Protein AF-A0A7W0TTK1-F1 (afdb_monomer_lite)

Structure (mmCIF, N/CA/C/O backbone):
data_AF-A0A7W0TTK1-F1
#
_entry.id   AF-A0A7W0TTK1-F1
#
loop_
_atom_site.group_PDB
_atom_site.id
_atom_site.type_symbol
_atom_site.label_atom_id
_atom_site.label_alt_id
_atom_site.label_comp_id
_atom_site.label_asym_id
_atom_site.label_entity_id
_atom_site.label_seq_id
_atom_site.pdbx_PDB_ins_code
_atom_site.Cartn_x
_atom_site.Cartn_y
_atom_site.Cartn_z
_atom_site.occupancy
_atom_site.B_iso_or_equiv
_atom_site.auth_seq_id
_atom_site.auth_comp_id
_atom_site.auth_asym_id
_atom_site.auth_atom_id
_atom_site.pdbx_PDB_model_num
ATOM 1 N N . MET A 1 1 ? -38.723 -26.812 4.089 1.00 43.78 1 MET A N 1
ATOM 2 C CA . MET A 1 1 ? -37.463 -27.451 4.521 1.00 43.78 1 MET A CA 1
ATOM 3 C C . MET A 1 1 ? -36.853 -28.079 3.288 1.00 43.78 1 MET A C 1
ATOM 5 O O . MET A 1 1 ? -37.561 -28.824 2.624 1.00 43.78 1 MET A O 1
ATOM 9 N N . SER A 1 2 ? -35.632 -27.698 2.923 1.00 63.53 2 SER A N 1
ATOM 10 C CA . SER A 1 2 ? -34.881 -28.348 1.845 1.00 63.53 2 SER A CA 1
ATOM 11 C C . SER A 1 2 ? -34.544 -29.788 2.241 1.00 63.53 2 SER A C 1
ATOM 13 O O . SER A 1 2 ? -34.369 -30.075 3.427 1.00 63.53 2 SER A O 1
ATOM 15 N N . GLU A 1 3 ? -34.500 -30.693 1.264 1.00 73.88 3 GLU A N 1
ATOM 16 C CA . GLU A 1 3 ? -34.042 -32.062 1.503 1.00 73.88 3 GLU A CA 1
ATOM 17 C C . GLU A 1 3 ? -32.558 -32.087 1.907 1.00 73.88 3 GLU A C 1
ATOM 19 O O . GLU A 1 3 ? -31.791 -31.220 1.472 1.00 73.88 3 GLU A O 1
ATOM 24 N N . PRO A 1 4 ? -32.137 -33.052 2.745 1.00 76.00 4 PRO A N 1
ATOM 25 C CA . PRO A 1 4 ? -30.734 -33.224 3.096 1.00 76.00 4 PRO A CA 1
ATOM 26 C C . PRO A 1 4 ? -29.895 -33.530 1.847 1.00 76.00 4 PRO A C 1
ATOM 28 O O . PRO A 1 4 ? -30.225 -34.410 1.055 1.00 76.00 4 PRO A O 1
ATOM 31 N N . VAL A 1 5 ? -28.803 -32.784 1.679 1.00 79.38 5 VAL A N 1
ATOM 32 C CA . VAL A 1 5 ? -27.881 -32.920 0.545 1.00 79.38 5 VAL A CA 1
ATOM 33 C C . VAL A 1 5 ? -27.019 -34.169 0.730 1.00 79.38 5 VAL A C 1
ATOM 35 O O . VAL A 1 5 ? -26.364 -34.323 1.761 1.00 79.38 5 VAL A O 1
ATOM 38 N N . ASP A 1 6 ? -26.988 -35.036 -0.281 1.00 89.25 6 ASP A N 1
ATOM 39 C CA . ASP A 1 6 ? -26.019 -36.130 -0.376 1.00 89.25 6 ASP A CA 1
ATOM 40 C C . ASP A 1 6 ? -24.629 -35.557 -0.695 1.00 89.25 6 ASP A C 1
ATOM 42 O O . ASP A 1 6 ? -24.346 -35.151 -1.826 1.00 89.25 6 ASP A O 1
ATOM 46 N N . LEU A 1 7 ? -23.772 -35.486 0.325 1.00 84.69 7 LEU A N 1
ATOM 47 C CA . LEU A 1 7 ? -22.436 -34.900 0.214 1.00 84.69 7 LEU A CA 1
ATOM 48 C C . LEU A 1 7 ? -21.527 -35.682 -0.745 1.00 84.69 7 LEU A C 1
ATOM 50 O O . LEU A 1 7 ? -20.680 -35.063 -1.386 1.00 84.69 7 LEU A O 1
ATOM 54 N N . ASP A 1 8 ? -21.739 -36.992 -0.916 1.00 90.50 8 ASP A N 1
ATOM 55 C CA . ASP A 1 8 ? -20.937 -37.833 -1.819 1.00 90.50 8 ASP A CA 1
ATOM 56 C C . ASP A 1 8 ? -21.230 -37.538 -3.303 1.00 90.50 8 ASP A C 1
ATOM 58 O O . ASP A 1 8 ? -20.504 -37.978 -4.200 1.00 90.50 8 ASP A O 1
ATOM 62 N N . ARG A 1 9 ? -22.296 -36.777 -3.580 1.00 92.25 9 ARG A N 1
ATOM 63 C CA . ARG A 1 9 ? -22.737 -36.385 -4.926 1.00 92.25 9 ARG A CA 1
ATOM 64 C C . ARG A 1 9 ? -22.816 -34.873 -5.140 1.00 92.25 9 ARG A C 1
ATOM 66 O O . ARG A 1 9 ? -23.208 -34.442 -6.227 1.00 92.25 9 ARG A O 1
ATOM 73 N N . LEU A 1 10 ? -22.438 -34.067 -4.146 1.00 90.12 10 LEU A N 1
ATOM 74 C CA . LEU A 1 10 ? -22.443 -32.611 -4.257 1.00 90.12 10 LEU A CA 1
ATOM 75 C C . LEU A 1 10 ? -21.345 -32.147 -5.223 1.00 90.12 10 LEU A C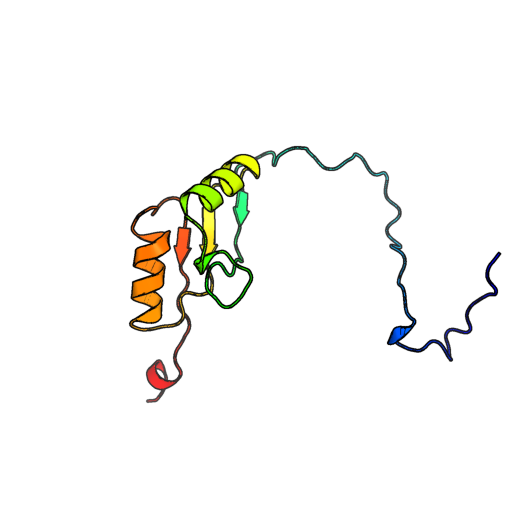 1
ATOM 77 O O . LEU A 1 10 ? -20.154 -32.357 -4.993 1.00 90.12 10 LEU A O 1
ATOM 81 N N . LEU A 1 11 ? -21.736 -31.496 -6.318 1.00 92.38 11 LEU A N 1
ATOM 82 C CA . LEU A 1 11 ? -20.777 -30.922 -7.258 1.00 92.38 11 LEU A CA 1
ATOM 83 C C . LEU A 1 11 ? -20.128 -29.675 -6.650 1.00 92.38 11 LEU A C 1
ATOM 85 O O . LEU A 1 11 ? -20.797 -28.874 -6.004 1.00 92.38 11 LE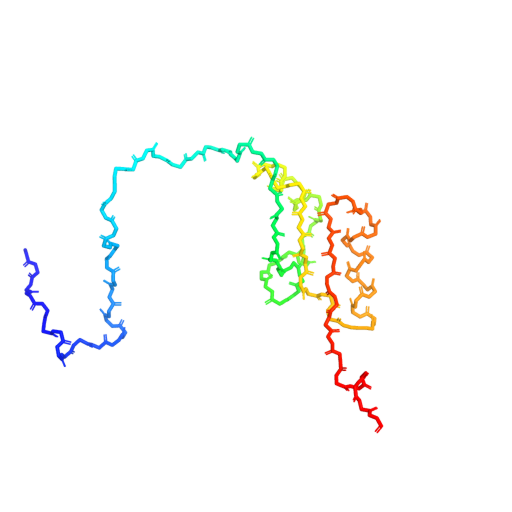U A O 1
ATOM 89 N N . LEU A 1 12 ? -18.846 -29.443 -6.947 1.00 90.31 12 LEU A N 1
ATOM 90 C CA . LEU A 1 12 ? -18.119 -28.270 -6.442 1.00 90.31 12 LEU A CA 1
ATOM 91 C C . LEU A 1 12 ? -18.796 -26.939 -6.814 1.00 90.31 12 LEU A C 1
ATOM 93 O O . LEU A 1 12 ? -18.803 -26.012 -6.016 1.00 90.31 12 LEU A O 1
ATOM 97 N N . ARG A 1 13 ? -19.398 -26.849 -8.006 1.00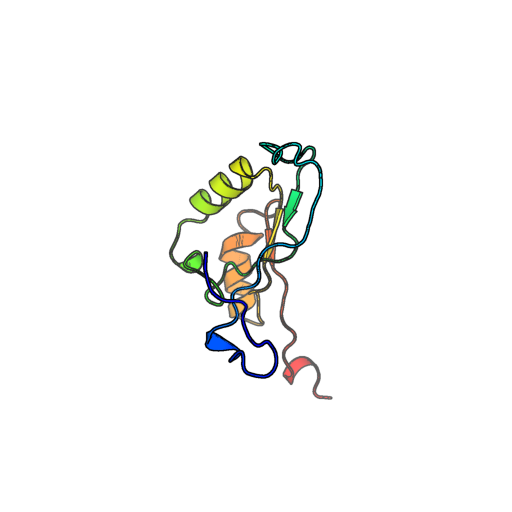 93.25 13 ARG A N 1
ATOM 98 C CA . ARG A 1 13 ? -20.133 -25.650 -8.457 1.00 93.25 13 ARG A CA 1
ATOM 99 C C . ARG A 1 13 ? -21.424 -25.381 -7.675 1.00 93.25 13 ARG A C 1
ATOM 101 O O . ARG A 1 13 ? -21.908 -24.257 -7.697 1.00 93.25 13 ARG A O 1
ATOM 108 N N . ASP A 1 14 ? -21.964 -26.410 -7.028 1.00 90.50 14 ASP A N 1
ATOM 109 C CA . ASP A 1 14 ? -23.203 -26.356 -6.251 1.00 90.50 14 ASP A CA 1
ATOM 110 C C . ASP A 1 14 ? -22.903 -26.253 -4.740 1.00 90.50 14 ASP A C 1
ATOM 112 O O . ASP A 1 14 ? -23.814 -26.129 -3.922 1.00 90.50 14 ASP A O 1
ATOM 116 N N . PHE A 1 15 ? -21.621 -26.290 -4.348 1.00 90.25 15 PHE A N 1
ATOM 117 C CA . PHE A 1 15 ? -21.189 -26.121 -2.966 1.00 90.25 15 PHE A CA 1
ATOM 118 C C . PHE A 1 15 ? -21.285 -24.650 -2.542 1.00 90.25 15 PHE A C 1
ATOM 120 O O . PHE A 1 15 ? -20.529 -23.800 -3.009 1.00 90.25 15 PHE A O 1
ATOM 127 N N . ALA A 1 16 ? -22.194 -24.367 -1.609 1.00 87.75 16 ALA A N 1
ATOM 128 C CA . ALA A 1 16 ? -22.365 -23.063 -0.978 1.00 87.75 16 ALA A CA 1
ATOM 129 C C . ALA A 1 16 ? -22.060 -23.185 0.528 1.00 87.75 16 ALA A C 1
ATOM 131 O O . ALA A 1 16 ? -22.966 -23.488 1.307 1.00 87.75 16 ALA A O 1
ATOM 132 N N . PRO A 1 17 ? -20.792 -23.030 0.959 1.00 88.19 17 PRO A N 1
ATOM 133 C CA . PRO A 1 17 ? -20.434 -23.177 2.363 1.00 88.19 17 PRO A CA 1
ATOM 134 C C . PRO A 1 17 ? -21.101 -22.095 3.211 1.00 88.19 17 PRO A C 1
ATOM 136 O O . PRO A 1 17 ? -20.980 -20.903 2.930 1.00 88.19 17 PRO A O 1
ATOM 139 N N . GLU A 1 18 ? -21.751 -22.512 4.294 1.00 85.44 18 GLU A N 1
ATOM 140 C CA . GLU A 1 18 ? -22.216 -21.589 5.323 1.00 85.44 18 GLU A CA 1
ATOM 141 C C . GLU A 1 18 ? -21.103 -21.334 6.356 1.00 85.44 18 GLU A C 1
ATOM 143 O O . GLU A 1 18 ? -20.377 -22.264 6.729 1.00 85.44 18 GLU A O 1
ATOM 148 N N . PRO A 1 19 ? -20.954 -20.098 6.867 1.00 86.12 19 PRO A N 1
ATOM 149 C CA . PRO A 1 19 ? -20.007 -19.805 7.936 1.00 86.12 19 PRO A CA 1
ATOM 150 C C . PRO A 1 19 ? -20.268 -20.666 9.182 1.00 86.12 19 PRO A C 1
ATOM 152 O O . PRO A 1 19 ? -21.299 -20.546 9.840 1.00 86.12 19 PRO A O 1
ATOM 155 N N . ALA A 1 20 ? -19.303 -21.511 9.552 1.00 89.25 20 ALA A N 1
ATOM 156 C CA . ALA A 1 20 ? -19.400 -22.366 10.740 1.00 89.25 20 ALA A CA 1
ATOM 157 C C . ALA A 1 20 ? -18.905 -21.688 12.036 1.00 89.25 20 ALA A C 1
ATOM 159 O O . ALA A 1 20 ? -19.025 -22.260 13.123 1.00 89.25 20 ALA A O 1
ATOM 160 N N . LEU A 1 21 ? -18.342 -20.477 11.946 1.00 88.12 21 LEU A N 1
ATOM 161 C CA . LEU A 1 21 ? -17.816 -19.740 13.094 1.00 88.12 21 LEU A CA 1
ATOM 162 C C . LEU A 1 21 ? -18.963 -19.276 14.006 1.00 88.12 21 LEU A C 1
ATOM 164 O O . LEU A 1 21 ? -19.668 -18.317 13.702 1.00 88.12 21 LEU A O 1
ATOM 168 N N . ARG A 1 22 ? -19.127 -19.939 15.155 1.00 85.62 22 ARG A N 1
ATOM 169 C CA . ARG A 1 22 ? -20.091 -19.551 16.194 1.00 85.62 22 ARG A CA 1
ATOM 170 C C . ARG A 1 22 ? -19.370 -18.842 17.330 1.00 85.62 22 ARG A C 1
ATOM 172 O O . ARG A 1 22 ? -18.841 -19.481 18.234 1.00 85.62 22 ARG A O 1
ATOM 179 N N . VAL A 1 23 ? -19.357 -17.517 17.280 1.00 85.25 23 VAL A N 1
ATOM 180 C CA . VAL A 1 23 ? -18.805 -16.657 18.333 1.00 85.25 23 VAL A CA 1
ATOM 181 C C . VAL A 1 23 ? -19.796 -15.547 18.657 1.00 85.25 23 VAL A C 1
ATOM 183 O O . VAL A 1 23 ? -20.598 -15.161 17.807 1.00 85.25 23 VAL A O 1
ATOM 186 N N . ALA A 1 24 ? -19.748 -15.027 19.885 1.00 86.69 24 ALA A N 1
ATOM 187 C CA . ALA A 1 24 ? -20.484 -13.815 20.218 1.00 86.69 24 ALA A CA 1
ATOM 188 C C . ALA A 1 24 ? -19.960 -12.675 19.333 1.00 86.69 24 ALA A C 1
ATOM 190 O O . ALA A 1 24 ? -18.795 -12.288 19.428 1.00 86.69 24 ALA A O 1
ATOM 191 N N . HIS A 1 25 ? -20.804 -12.176 18.434 1.00 81.69 25 HIS A N 1
ATOM 192 C CA . HIS A 1 25 ? -20.438 -11.075 17.560 1.00 81.69 25 HIS A CA 1
ATOM 193 C C . HIS A 1 25 ? -20.637 -9.760 18.315 1.00 81.69 25 HIS A C 1
ATOM 195 O O . HIS A 1 25 ? -21.767 -9.348 18.561 1.00 81.69 25 HIS A O 1
ATOM 201 N N . ALA A 1 26 ? -19.538 -9.109 18.693 1.00 79.31 26 ALA A N 1
ATOM 202 C CA . ALA A 1 26 ? -19.569 -7.812 19.369 1.00 79.31 26 ALA A CA 1
ATOM 203 C C . ALA A 1 26 ? -19.772 -6.622 18.403 1.00 79.31 26 ALA A C 1
ATOM 205 O O . ALA A 1 26 ? -19.737 -5.475 18.841 1.00 79.31 26 ALA A O 1
ATOM 206 N N . GLY A 1 27 ? -19.992 -6.885 17.107 1.00 81.06 27 GLY A N 1
ATOM 207 C CA . GLY A 1 27 ? -19.959 -5.874 16.049 1.00 81.06 27 GLY A CA 1
ATOM 208 C C . GLY A 1 27 ? -18.540 -5.632 15.532 1.00 81.06 27 GLY A C 1
ATOM 209 O O . GLY A 1 27 ? -17.557 -5.882 16.233 1.00 81.06 27 GLY A O 1
ATOM 210 N N . ALA A 1 28 ? -18.423 -5.153 14.293 1.00 81.25 28 ALA A N 1
ATOM 211 C CA . ALA A 1 28 ? -17.157 -4.628 13.792 1.00 81.25 28 ALA A CA 1
ATOM 212 C C . ALA A 1 28 ? -16.897 -3.241 14.415 1.00 81.25 28 ALA A C 1
ATOM 214 O O . ALA A 1 28 ? -17.828 -2.434 14.499 1.00 81.25 28 ALA A O 1
ATOM 215 N N . PRO A 1 29 ? -15.666 -2.939 14.861 1.00 85.38 29 PRO A N 1
ATOM 216 C CA . PRO A 1 29 ? -15.326 -1.586 15.278 1.00 85.38 29 PRO A CA 1
ATOM 217 C C . PRO A 1 29 ? -15.454 -0.631 14.084 1.00 85.38 29 PRO A C 1
ATOM 219 O O . PRO A 1 29 ? -15.120 -0.996 12.960 1.00 85.38 29 PRO A O 1
ATOM 222 N N . ALA A 1 30 ? -15.919 0.595 14.331 1.00 87.62 30 ALA A N 1
ATOM 223 C CA . ALA A 1 30 ? -16.120 1.583 13.267 1.00 87.62 30 ALA A CA 1
ATOM 224 C C . ALA A 1 30 ? -14.800 2.112 12.676 1.00 87.62 30 ALA A C 1
ATOM 226 O O . ALA A 1 30 ? -14.792 2.639 11.572 1.00 87.62 30 ALA A O 1
ATOM 227 N N . ALA A 1 31 ? -13.701 1.990 13.424 1.00 90.12 31 ALA A N 1
ATOM 228 C CA . ALA A 1 31 ? -12.367 2.430 13.038 1.00 90.12 31 ALA A CA 1
ATOM 229 C C . ALA A 1 31 ? -11.304 1.591 13.769 1.00 90.12 31 ALA A C 1
ATOM 231 O O . ALA A 1 31 ? -11.580 1.054 14.855 1.00 90.12 31 ALA A O 1
ATOM 232 N N . PRO A 1 32 ? -10.082 1.478 13.224 1.00 93.19 32 PRO A N 1
ATOM 233 C CA . PRO A 1 32 ? -8.987 0.827 13.922 1.00 93.19 32 PRO A CA 1
ATOM 234 C C . PRO A 1 32 ? -8.583 1.628 15.170 1.00 93.19 32 PRO A C 1
ATOM 236 O O . PRO A 1 32 ? -8.628 2.855 15.205 1.00 93.19 32 PRO A O 1
ATOM 239 N N . ARG A 1 33 ? -8.168 0.921 16.227 1.00 93.94 33 ARG A N 1
ATOM 240 C CA . ARG A 1 33 ? -7.735 1.549 17.491 1.00 93.94 33 ARG A CA 1
ATOM 241 C C . ARG A 1 33 ? -6.420 2.327 17.350 1.00 93.94 33 ARG A C 1
ATOM 243 O O . ARG A 1 33 ? -6.162 3.237 18.134 1.00 93.94 33 ARG A O 1
ATOM 250 N N . PHE A 1 34 ? -5.588 1.926 16.397 1.00 95.81 34 PHE A N 1
ATOM 251 C CA . PHE A 1 34 ? -4.290 2.516 16.091 1.00 95.81 34 PHE A CA 1
ATOM 252 C C . PHE A 1 34 ? -4.189 2.721 14.577 1.00 95.81 34 PHE A C 1
ATOM 254 O O . PHE A 1 34 ? -4.853 1.979 13.850 1.00 95.81 34 PHE A O 1
ATOM 261 N N . PRO A 1 35 ? -3.359 3.662 14.100 1.00 94.88 35 PRO A N 1
ATOM 262 C CA . PRO A 1 35 ? -3.086 3.797 12.674 1.00 94.88 35 PRO A CA 1
ATOM 263 C C . PRO A 1 35 ? -2.627 2.466 12.068 1.00 94.88 35 PRO A C 1
ATOM 265 O O . PRO A 1 35 ? -1.764 1.786 12.630 1.00 94.88 35 PRO A O 1
ATOM 268 N N . ALA A 1 36 ? -3.235 2.080 10.948 1.00 97.38 36 ALA A N 1
ATOM 269 C CA . ALA A 1 36 ? -2.944 0.825 10.270 1.00 97.38 36 ALA A CA 1
ATOM 270 C C . ALA A 1 36 ? -1.962 1.024 9.110 1.00 97.38 36 ALA A C 1
ATOM 272 O O . ALA A 1 36 ? -2.009 2.030 8.401 1.00 97.38 36 ALA A O 1
ATOM 273 N N . ILE A 1 37 ? -1.109 0.024 8.890 1.00 98.19 37 ILE A N 1
ATOM 274 C CA . ILE A 1 37 ? -0.326 -0.112 7.662 1.00 98.19 37 ILE A CA 1
ATOM 275 C C . ILE A 1 37 ? -0.954 -1.248 6.864 1.00 98.19 37 ILE A C 1
ATOM 277 O O . ILE A 1 37 ? -0.982 -2.388 7.330 1.00 98.19 37 ILE A O 1
ATOM 281 N N . ASP A 1 38 ? -1.452 -0.937 5.674 1.00 97.19 38 ASP A N 1
ATOM 282 C CA . ASP A 1 38 ? -1.841 -1.954 4.706 1.00 97.19 38 ASP A CA 1
ATOM 283 C C . ASP A 1 38 ? -0.568 -2.490 4.045 1.00 97.19 38 ASP A C 1
ATOM 285 O O . ASP A 1 38 ? 0.092 -1.809 3.261 1.00 97.19 38 ASP A O 1
ATOM 289 N N . ALA A 1 39 ? -0.177 -3.698 4.438 1.00 97.38 39 ALA A N 1
ATOM 290 C CA . ALA A 1 39 ? 1.088 -4.298 4.037 1.00 97.38 39 ALA A CA 1
ATOM 291 C C . ALA A 1 39 ? 1.036 -4.999 2.669 1.00 97.38 39 ALA A C 1
ATOM 293 O O . ALA A 1 39 ? 2.069 -5.506 2.231 1.00 97.38 39 ALA A O 1
ATOM 294 N N . HIS A 1 40 ? -0.129 -5.080 2.015 1.00 95.62 40 HIS A N 1
ATOM 295 C CA . HIS A 1 40 ? -0.276 -5.820 0.762 1.00 95.62 40 HIS A CA 1
ATOM 296 C C . HIS A 1 40 ? -1.367 -5.211 -0.116 1.00 95.62 40 HIS A C 1
ATOM 298 O O . HIS A 1 40 ? -2.535 -5.588 -0.023 1.00 95.62 40 HIS A O 1
ATOM 304 N N . ASN A 1 41 ? -0.968 -4.343 -1.043 1.00 92.88 41 ASN A N 1
ATOM 305 C CA . ASN A 1 41 ? -1.871 -3.773 -2.032 1.00 92.88 41 ASN A CA 1
ATOM 306 C C . ASN A 1 41 ? -1.310 -3.879 -3.458 1.00 92.88 41 ASN A C 1
ATOM 308 O O . ASN A 1 41 ? -0.111 -4.061 -3.666 1.00 92.88 41 ASN A O 1
ATOM 312 N N . HIS A 1 42 ? -2.211 -3.771 -4.428 1.00 93.31 42 HIS A N 1
ATOM 313 C CA . HIS A 1 42 ? -1.941 -3.740 -5.858 1.00 93.31 42 HIS A CA 1
ATOM 314 C C . HIS A 1 42 ? -2.663 -2.515 -6.420 1.00 93.31 42 HIS A C 1
ATOM 316 O O . HIS A 1 42 ? -3.830 -2.593 -6.810 1.00 93.31 42 HIS A O 1
ATOM 322 N N . LEU A 1 43 ? -2.005 -1.357 -6.348 1.00 91.56 43 LEU A N 1
ATOM 323 C CA . LEU A 1 43 ? -2.586 -0.068 -6.740 1.00 91.56 43 LEU A CA 1
ATOM 324 C C . LEU A 1 43 ? -2.322 0.276 -8.210 1.00 91.56 43 LEU A C 1
ATOM 326 O O . LEU A 1 43 ? -2.814 1.298 -8.709 1.00 91.56 43 LEU A O 1
ATOM 330 N N . GLY A 1 44 ? -1.529 -0.554 -8.882 1.00 77.44 44 GLY A N 1
ATOM 331 C CA . GLY A 1 44 ? -1.261 -0.530 -10.304 1.00 77.44 44 GLY A CA 1
ATOM 332 C C . GLY A 1 44 ? -2.302 -1.325 -11.099 1.00 77.44 44 GLY A C 1
ATOM 333 O O . GLY A 1 44 ? -3.312 -1.810 -10.597 1.00 77.44 44 GLY A O 1
ATOM 334 N N . GLY A 1 45 ? -2.070 -1.458 -12.407 1.00 70.44 45 GLY A N 1
ATOM 335 C CA . GLY A 1 45 ? -3.016 -2.108 -13.329 1.00 70.44 45 GLY A CA 1
ATOM 336 C C . GLY A 1 45 ? -3.209 -3.612 -13.124 1.00 70.44 45 GLY A C 1
ATOM 337 O O . GLY A 1 45 ? -3.948 -4.224 -13.892 1.00 70.44 45 GLY A O 1
ATOM 338 N N . ALA A 1 46 ? -2.537 -4.220 -12.141 1.00 67.38 46 ALA A N 1
ATOM 339 C CA . ALA A 1 46 ? -2.710 -5.630 -11.820 1.00 67.38 46 ALA A CA 1
ATOM 340 C C . ALA A 1 46 ? -4.049 -5.898 -11.117 1.00 67.38 46 ALA A C 1
ATOM 342 O O . ALA A 1 46 ? -4.587 -6.997 -11.259 1.00 67.38 46 ALA A O 1
ATOM 343 N N . SER A 1 47 ? -4.598 -4.910 -10.394 1.00 64.38 47 SER A N 1
ATOM 344 C CA . SER A 1 47 ? -5.840 -5.061 -9.633 1.00 64.38 47 SER A CA 1
ATOM 345 C C . SER A 1 47 ? -6.667 -3.771 -9.608 1.00 64.38 47 SER A C 1
ATOM 347 O O . SER A 1 47 ? -6.199 -2.715 -9.201 1.00 64.38 47 SER A O 1
ATOM 349 N N . GLY A 1 48 ? -7.945 -3.869 -9.978 1.00 76.62 48 GLY A N 1
ATOM 350 C CA . GLY A 1 48 ? -8.898 -2.763 -9.837 1.00 76.62 48 GLY A CA 1
ATOM 351 C C . GLY A 1 48 ? -8.698 -1.607 -10.824 1.00 76.62 48 GLY A C 1
ATOM 352 O O . GLY A 1 48 ? -8.109 -1.761 -11.892 1.00 76.62 48 GLY A O 1
ATOM 353 N N . ASP A 1 49 ? -9.267 -0.450 -10.483 1.00 84.31 49 ASP A N 1
ATOM 354 C CA . ASP A 1 49 ? -9.360 0.738 -11.341 1.00 84.31 49 ASP A CA 1
ATOM 355 C C . ASP A 1 49 ? -8.526 1.934 -10.846 1.00 84.31 49 ASP A C 1
ATOM 357 O O . ASP A 1 49 ? -8.537 3.001 -11.465 1.00 84.31 49 ASP A O 1
ATOM 361 N N . TRP A 1 50 ? -7.759 1.755 -9.765 1.00 90.00 50 TRP A N 1
ATOM 362 C CA . TRP A 1 50 ? -6.943 2.801 -9.143 1.00 90.00 50 TRP A CA 1
ATOM 363 C C . TRP A 1 50 ? -5.977 3.534 -10.082 1.00 90.00 50 TRP A C 1
ATOM 365 O O . TRP A 1 50 ? -5.848 4.749 -9.927 1.00 90.00 50 TRP A O 1
ATOM 375 N N . PRO A 1 51 ? -5.346 2.898 -11.090 1.00 88.06 51 PRO A N 1
ATOM 376 C CA . PRO A 1 51 ? -4.509 3.621 -12.051 1.00 88.06 51 PRO A CA 1
ATOM 377 C C . PRO A 1 51 ? -5.248 4.717 -12.827 1.00 88.06 51 PRO A C 1
ATOM 379 O O . PRO A 1 51 ? -4.625 5.674 -13.280 1.00 88.06 51 PRO A O 1
ATOM 382 N N . GLY A 1 52 ? -6.566 4.577 -13.003 1.00 88.62 52 GLY A N 1
ATOM 383 C CA . GLY A 1 52 ? -7.408 5.550 -13.699 1.00 88.62 52 GLY A CA 1
ATOM 384 C C . GLY A 1 52 ? -7.993 6.634 -12.792 1.00 88.62 52 GLY A C 1
ATOM 385 O O . GLY A 1 52 ? -8.691 7.519 -13.288 1.00 88.62 52 GLY A O 1
ATOM 386 N N . ARG A 1 53 ? -7.740 6.574 -11.480 1.00 92.50 53 ARG A N 1
ATOM 387 C CA . ARG A 1 53 ? -8.358 7.447 -10.476 1.00 92.50 53 ARG A CA 1
ATOM 388 C C . ARG A 1 53 ? -7.345 8.418 -9.867 1.00 92.50 53 ARG A C 1
ATOM 390 O O . ARG A 1 53 ? -6.151 8.120 -9.809 1.00 92.50 53 ARG A O 1
ATOM 397 N N . PRO A 1 54 ? -7.785 9.597 -9.394 1.00 94.69 54 PRO A N 1
ATOM 398 C CA . PRO A 1 54 ? -6.898 10.527 -8.706 1.00 94.69 54 PRO A CA 1
ATOM 399 C C . PRO A 1 54 ? -6.345 9.924 -7.408 1.00 94.69 54 PRO A C 1
ATOM 401 O O . PRO A 1 54 ? -7.104 9.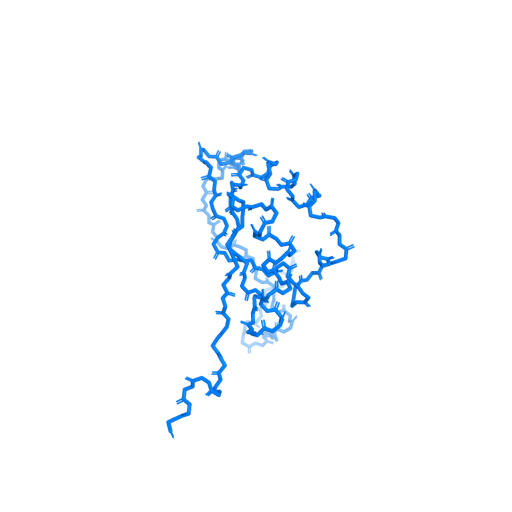447 -6.570 1.00 94.69 54 PRO A O 1
ATOM 404 N N . VAL A 1 55 ? -5.035 10.047 -7.169 1.00 95.12 55 VAL A N 1
ATOM 405 C CA . VAL A 1 55 ? -4.399 9.592 -5.911 1.00 95.12 55 VAL A CA 1
ATOM 406 C C . VAL A 1 55 ? -5.003 10.281 -4.676 1.00 95.12 55 VAL A C 1
ATOM 408 O O . VAL A 1 55 ? -5.074 9.688 -3.606 1.00 95.12 55 VAL A O 1
ATOM 411 N N . ALA A 1 56 ? -5.522 11.505 -4.824 1.00 96.69 56 ALA A N 1
ATOM 412 C CA . ALA A 1 56 ? -6.235 12.207 -3.754 1.00 96.69 56 ALA A CA 1
ATOM 413 C C . ALA A 1 56 ? -7.480 11.450 -3.253 1.00 96.69 56 ALA A C 1
ATOM 415 O O . ALA A 1 56 ? -7.802 11.522 -2.070 1.00 96.69 56 ALA A O 1
ATOM 416 N N . GLU A 1 57 ? -8.161 10.710 -4.131 1.00 97.06 57 GLU A N 1
ATOM 417 C CA . GLU A 1 57 ? -9.306 9.878 -3.753 1.00 97.06 57 GLU A CA 1
ATOM 418 C C . GLU A 1 57 ? -8.858 8.673 -2.915 1.00 97.06 57 GLU A C 1
ATOM 420 O O . GLU A 1 57 ? -9.487 8.346 -1.911 1.00 97.06 57 GLU A O 1
ATOM 425 N N . LEU A 1 58 ? -7.727 8.061 -3.280 1.00 96.19 58 LEU A N 1
ATOM 426 C CA . LEU A 1 58 ? -7.124 6.982 -2.502 1.00 96.19 58 LEU A CA 1
ATOM 427 C C . LEU A 1 58 ? -6.702 7.465 -1.110 1.00 96.19 58 LEU A C 1
ATOM 429 O O . LEU A 1 58 ? -6.988 6.799 -0.122 1.00 96.19 58 LEU A O 1
ATOM 433 N N . LEU A 1 59 ? -6.067 8.635 -1.018 1.00 97.75 59 LEU A N 1
ATOM 434 C CA . LEU A 1 59 ? -5.665 9.223 0.263 1.00 97.75 59 LEU A CA 1
ATOM 435 C C . LEU A 1 59 ? -6.869 9.501 1.173 1.00 97.75 59 LEU A C 1
ATOM 437 O O . LEU A 1 59 ? -6.811 9.197 2.360 1.00 97.75 59 LEU A O 1
ATOM 441 N N . ALA A 1 60 ? -7.969 10.018 0.619 1.00 98.06 60 ALA A N 1
ATOM 442 C CA . ALA A 1 60 ? -9.196 10.236 1.382 1.00 98.06 60 ALA A CA 1
ATOM 443 C C . ALA A 1 60 ? -9.772 8.916 1.923 1.00 98.06 60 ALA A C 1
ATOM 445 O O . ALA A 1 60 ? -10.154 8.846 3.089 1.00 98.06 60 ALA A O 1
ATOM 446 N N . LEU A 1 61 ? -9.770 7.859 1.104 1.00 96.25 61 LEU A N 1
ATOM 447 C CA . LEU A 1 61 ? -10.198 6.526 1.527 1.00 96.25 61 LEU A CA 1
ATOM 448 C C . LEU A 1 61 ? -9.277 5.941 2.609 1.00 96.25 61 LEU A C 1
ATOM 450 O O . LEU A 1 61 ? -9.754 5.337 3.567 1.00 96.25 61 LEU A O 1
ATOM 454 N N . MET A 1 62 ? -7.961 6.124 2.474 1.00 97.12 62 MET A N 1
ATOM 455 C CA . MET A 1 62 ? -6.987 5.720 3.490 1.00 97.12 62 MET A CA 1
ATOM 456 C C . MET A 1 62 ? -7.267 6.414 4.827 1.00 97.12 62 MET A C 1
ATOM 458 O O . MET A 1 62 ? -7.299 5.752 5.863 1.00 97.12 62 MET A O 1
ATOM 462 N N . ASP A 1 63 ? -7.509 7.726 4.801 1.00 97.44 63 ASP A N 1
ATOM 463 C CA . ASP A 1 63 ? -7.810 8.511 5.999 1.00 97.44 63 ASP A CA 1
ATOM 464 C C . ASP A 1 63 ? -9.129 8.053 6.653 1.00 97.44 63 ASP A C 1
ATOM 466 O O . ASP A 1 63 ? -9.177 7.874 7.871 1.00 97.44 63 ASP A O 1
ATOM 470 N N . GLU A 1 64 ? -10.174 7.787 5.859 1.00 96.19 64 GLU A N 1
ATOM 471 C CA . GLU A 1 64 ? -11.460 7.250 6.337 1.00 96.19 64 GLU A CA 1
ATOM 472 C C . GLU A 1 64 ? -11.304 5.866 6.988 1.00 96.19 64 GLU A C 1
ATOM 474 O O . GLU A 1 64 ? -11.887 5.597 8.040 1.00 96.19 64 GLU A O 1
ATOM 479 N N . ALA A 1 65 ? -10.475 5.001 6.401 1.00 95.44 65 ALA A N 1
ATOM 480 C CA . ALA A 1 65 ? -10.215 3.654 6.901 1.00 95.44 65 ALA A CA 1
ATOM 481 C C . ALA A 1 65 ? -9.233 3.608 8.091 1.00 95.44 65 ALA A C 1
ATOM 483 O O . ALA A 1 65 ? -9.030 2.545 8.683 1.00 95.44 65 ALA A O 1
ATOM 484 N N . GLY A 1 66 ? -8.600 4.732 8.447 1.00 96.88 66 GLY A N 1
ATOM 485 C CA . GLY A 1 66 ? -7.544 4.784 9.462 1.00 96.88 66 GLY A CA 1
ATOM 486 C C . GLY A 1 66 ? -6.232 4.117 9.025 1.00 96.88 66 GLY A C 1
ATOM 487 O O . GLY A 1 66 ? -5.471 3.638 9.870 1.00 96.88 66 GLY A O 1
ATOM 488 N N . VAL A 1 67 ? -5.969 4.072 7.716 1.00 97.69 67 VAL A N 1
ATOM 489 C CA . VAL A 1 67 ? -4.736 3.556 7.108 1.00 97.69 67 VAL A CA 1
ATOM 490 C C . VAL A 1 67 ? -3.744 4.705 6.922 1.00 97.69 67 VAL A C 1
ATOM 492 O O . VAL A 1 67 ? -3.926 5.595 6.091 1.00 97.69 67 VAL A O 1
ATOM 495 N N . GLU A 1 68 ? -2.652 4.692 7.683 1.00 98.19 68 GLU A N 1
ATOM 496 C CA . GLU A 1 68 ? -1.611 5.715 7.549 1.00 98.19 68 GLU A CA 1
ATOM 497 C C . GLU A 1 68 ? -0.725 5.478 6.323 1.00 98.19 68 GLU A C 1
ATOM 499 O O . GLU A 1 68 ? -0.334 6.439 5.657 1.00 98.19 68 GLU A O 1
ATOM 504 N N . ARG A 1 69 ? -0.440 4.210 6.000 1.00 98.50 69 ARG A N 1
ATOM 505 C CA . ARG A 1 69 ? 0.486 3.812 4.935 1.00 98.50 69 ARG A CA 1
ATOM 506 C C . ARG A 1 69 ? 0.020 2.576 4.181 1.00 98.50 69 ARG A C 1
ATOM 508 O O . ARG A 1 69 ? -0.539 1.665 4.787 1.00 98.50 69 ARG A O 1
ATOM 515 N N . ILE A 1 70 ? 0.323 2.533 2.887 1.00 98.12 70 ILE A N 1
ATOM 516 C CA . ILE A 1 70 ? 0.142 1.360 2.025 1.00 98.12 70 ILE A CA 1
ATOM 517 C C . ILE A 1 70 ? 1.500 0.899 1.479 1.00 98.12 70 ILE A C 1
ATOM 519 O O . ILE A 1 70 ? 2.326 1.711 1.057 1.00 98.12 70 ILE A O 1
ATOM 523 N N . VAL A 1 71 ? 1.711 -0.415 1.452 1.00 98.00 71 VAL A N 1
ATOM 524 C CA . VAL A 1 71 ? 2.748 -1.070 0.653 1.00 98.00 71 VAL A CA 1
ATOM 525 C C . VAL A 1 71 ? 2.134 -1.513 -0.675 1.00 98.00 71 VAL A C 1
ATOM 527 O O . VAL A 1 71 ? 1.257 -2.375 -0.703 1.00 98.00 71 VAL A O 1
ATOM 530 N N . ASP A 1 72 ? 2.601 -0.920 -1.770 1.00 96.06 72 ASP A N 1
ATOM 531 C CA . ASP A 1 72 ? 2.187 -1.251 -3.132 1.00 96.06 72 ASP A CA 1
ATOM 532 C C . ASP A 1 72 ? 3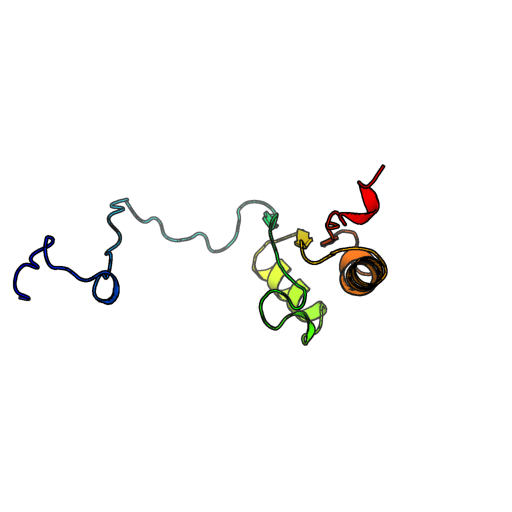.162 -2.248 -3.768 1.00 96.06 72 ASP A C 1
ATOM 534 O O . ASP A 1 72 ? 4.368 -2.002 -3.847 1.00 96.06 72 ASP A O 1
ATOM 538 N N . LEU A 1 73 ? 2.640 -3.389 -4.213 1.00 94.94 73 LEU A N 1
ATOM 539 C CA . LEU A 1 73 ? 3.426 -4.496 -4.761 1.00 94.94 73 LEU A CA 1
ATOM 540 C C . LEU A 1 73 ? 3.540 -4.463 -6.292 1.00 94.94 73 LEU A C 1
ATOM 542 O O . LEU A 1 73 ? 4.167 -5.347 -6.881 1.00 94.94 73 LEU A O 1
ATOM 546 N N . ASP A 1 74 ? 2.983 -3.441 -6.942 1.00 92.12 74 ASP A N 1
ATOM 547 C CA . ASP A 1 74 ? 2.957 -3.317 -8.401 1.00 92.12 74 ASP A CA 1
ATOM 548 C C . ASP A 1 74 ? 4.176 -2.592 -8.992 1.00 92.12 74 ASP A C 1
ATOM 550 O O . ASP A 1 74 ? 4.217 -2.313 -10.193 1.00 92.12 74 ASP A O 1
ATOM 554 N N . GLY A 1 75 ? 5.224 -2.355 -8.198 1.00 92.12 75 GLY A N 1
ATOM 555 C CA . GLY A 1 75 ? 6.412 -1.631 -8.650 1.00 92.12 75 GLY A CA 1
ATOM 556 C C . GLY A 1 75 ? 7.185 -2.309 -9.786 1.00 92.12 75 GLY A C 1
ATOM 557 O O . GLY A 1 75 ? 7.872 -1.627 -10.537 1.00 92.12 75 GLY A O 1
ATOM 558 N N . ARG A 1 76 ? 7.078 -3.632 -9.987 1.00 91.62 76 ARG A N 1
ATOM 559 C CA . ARG A 1 76 ? 7.801 -4.355 -11.065 1.00 91.62 76 ARG A CA 1
ATOM 560 C C . ARG A 1 76 ? 9.293 -3.950 -11.085 1.00 91.62 76 ARG A C 1
ATOM 562 O O . ARG A 1 76 ? 9.941 -3.976 -10.047 1.00 91.62 76 ARG A O 1
ATOM 569 N N . PHE A 1 77 ? 9.875 -3.596 -12.230 1.00 92.00 77 PHE A N 1
ATOM 570 C CA . PHE A 1 77 ? 11.292 -3.225 -12.350 1.00 92.00 77 PHE A CA 1
ATOM 571 C C . PHE A 1 77 ? 11.514 -2.170 -13.446 1.00 92.00 77 PHE A C 1
ATOM 573 O O . PHE A 1 77 ? 10.645 -1.952 -14.292 1.00 92.00 77 PHE A O 1
ATOM 580 N N . GLY A 1 78 ? 12.689 -1.527 -13.445 1.00 91.94 78 GLY A N 1
ATOM 581 C CA . GLY A 1 78 ? 13.094 -0.557 -14.473 1.00 91.94 78 GLY A CA 1
ATOM 582 C C . GLY A 1 78 ? 12.160 0.654 -14.561 1.00 91.94 78 GLY A C 1
ATOM 583 O O . GLY A 1 78 ? 11.760 1.208 -13.539 1.00 91.94 78 GLY A O 1
ATOM 584 N N . ASP A 1 79 ? 11.788 1.042 -15.781 1.00 93.88 79 ASP A N 1
ATOM 585 C CA . ASP A 1 79 ? 10.936 2.214 -16.031 1.00 93.88 79 ASP A CA 1
ATOM 586 C C . ASP A 1 79 ? 9.548 2.097 -15.389 1.00 93.88 79 ASP A C 1
ATOM 588 O O . ASP A 1 79 ? 8.984 3.101 -14.960 1.00 93.88 79 ASP A O 1
ATOM 592 N N . ALA A 1 80 ? 9.012 0.877 -15.264 1.00 91.69 80 ALA A N 1
ATOM 593 C CA . ALA A 1 80 ? 7.738 0.655 -14.582 1.00 91.69 80 ALA A CA 1
ATOM 594 C C . ALA A 1 80 ? 7.834 1.000 -13.086 1.00 91.69 80 ALA A C 1
ATOM 596 O O . ALA A 1 80 ? 6.951 1.669 -12.556 1.00 91.69 80 ALA A O 1
ATOM 597 N N . LEU A 1 81 ? 8.942 0.627 -12.437 1.00 94.38 81 LEU A N 1
ATOM 598 C CA . LEU A 1 81 ? 9.200 0.975 -11.038 1.00 94.38 81 LEU A CA 1
ATOM 599 C C . LEU A 1 81 ? 9.370 2.479 -10.861 1.00 94.38 81 LEU A C 1
ATOM 601 O O . LEU A 1 81 ? 8.803 3.064 -9.941 1.00 94.38 81 LEU A O 1
ATOM 605 N N . ALA A 1 82 ? 10.134 3.112 -11.752 1.00 95.94 82 ALA A N 1
ATOM 606 C CA . ALA A 1 82 ? 10.328 4.556 -11.720 1.00 95.94 82 ALA A CA 1
ATOM 607 C C . ALA A 1 82 ? 8.996 5.307 -11.885 1.00 95.94 82 ALA A C 1
ATOM 609 O O . ALA A 1 82 ? 8.746 6.270 -11.160 1.00 95.94 82 ALA A O 1
ATOM 610 N N . ALA A 1 83 ? 8.131 4.845 -12.794 1.00 94.50 83 ALA A N 1
ATOM 611 C CA . ALA A 1 83 ? 6.807 5.417 -13.004 1.00 94.50 83 ALA A CA 1
ATOM 612 C C . ALA A 1 83 ? 5.914 5.273 -11.763 1.00 94.50 83 ALA A C 1
ATOM 614 O O . ALA A 1 83 ? 5.274 6.246 -11.365 1.00 94.50 83 ALA A O 1
ATOM 615 N N . GLU A 1 84 ? 5.911 4.108 -11.114 1.00 94.88 84 GLU A N 1
ATOM 616 C CA . GLU A 1 84 ? 5.060 3.874 -9.943 1.00 94.88 84 GLU A CA 1
ATOM 617 C C . GLU A 1 84 ? 5.542 4.641 -8.704 1.00 94.88 84 GLU A C 1
ATOM 619 O O . GLU A 1 84 ? 4.745 5.270 -8.004 1.00 94.88 84 GLU A O 1
ATOM 624 N N . ILE A 1 85 ? 6.861 4.721 -8.495 1.00 97.00 85 ILE A N 1
ATOM 625 C CA . ILE A 1 85 ? 7.455 5.595 -7.474 1.00 97.00 85 ILE A CA 1
ATOM 626 C C . ILE A 1 85 ? 7.086 7.056 -7.740 1.00 97.00 85 ILE A C 1
ATOM 628 O O . ILE A 1 85 ? 6.684 7.757 -6.812 1.00 97.00 85 ILE A O 1
ATOM 632 N N . ALA A 1 86 ? 7.198 7.529 -8.984 1.00 96.88 86 ALA A N 1
ATOM 633 C CA . ALA A 1 86 ? 6.854 8.904 -9.340 1.00 96.88 86 ALA A CA 1
ATOM 634 C C . ALA A 1 86 ? 5.361 9.210 -9.141 1.00 96.88 86 ALA A C 1
ATOM 636 O O . ALA A 1 86 ? 5.007 10.348 -8.834 1.00 96.88 86 ALA A O 1
ATOM 637 N N . ARG A 1 87 ? 4.496 8.203 -9.300 1.00 94.69 87 ARG A N 1
ATOM 638 C CA . ARG A 1 87 ? 3.046 8.323 -9.136 1.00 94.69 87 ARG A CA 1
ATOM 639 C C . ARG A 1 87 ? 2.614 8.352 -7.670 1.00 94.69 87 ARG A C 1
ATOM 641 O O . ARG A 1 87 ? 1.778 9.178 -7.316 1.00 94.69 87 ARG A O 1
ATOM 648 N N . LEU A 1 88 ? 3.148 7.452 -6.842 1.00 96.06 88 LEU A N 1
ATOM 649 C CA . LEU A 1 88 ? 2.672 7.227 -5.472 1.00 96.06 88 LEU A CA 1
ATOM 650 C C . LEU A 1 88 ? 3.661 7.709 -4.409 1.00 96.06 88 LEU A C 1
ATOM 652 O O . LEU A 1 88 ? 3.354 8.599 -3.618 1.00 96.06 88 LEU A O 1
ATOM 656 N N . GLN A 1 89 ? 4.853 7.116 -4.378 1.00 97.69 89 GLN A N 1
ATOM 657 C CA . GLN A 1 89 ? 5.774 7.266 -3.252 1.00 97.69 89 GLN A CA 1
ATOM 658 C C . GLN A 1 89 ? 6.492 8.618 -3.238 1.00 97.69 89 GLN A C 1
ATOM 660 O O . GLN A 1 89 ? 6.601 9.234 -2.186 1.00 97.69 89 GLN A O 1
ATOM 665 N N . ALA A 1 90 ? 6.982 9.112 -4.375 1.00 98.19 90 ALA A N 1
ATOM 666 C CA . ALA A 1 90 ? 7.720 10.374 -4.416 1.00 98.19 90 ALA A CA 1
ATOM 667 C C . ALA A 1 90 ? 6.853 11.595 -4.032 1.00 98.19 90 ALA A C 1
ATOM 669 O O . ALA A 1 90 ? 7.338 12.425 -3.261 1.00 98.19 90 ALA A O 1
ATOM 670 N N . PRO A 1 91 ? 5.587 11.721 -4.486 1.00 98.06 91 PRO A N 1
ATOM 671 C CA . PRO A 1 91 ? 4.711 12.810 -4.049 1.00 98.06 91 PRO A CA 1
ATOM 672 C C . PRO A 1 91 ? 4.192 12.645 -2.611 1.00 98.06 91 PRO A C 1
ATOM 674 O O . PRO A 1 91 ? 3.812 13.635 -1.983 1.00 98.06 91 PRO A O 1
ATOM 677 N N . HIS A 1 92 ? 4.163 11.414 -2.088 1.00 98.00 92 HIS A N 1
ATOM 678 C CA . HIS A 1 92 ? 3.581 11.084 -0.784 1.00 98.00 92 HIS A CA 1
ATOM 679 C C . HIS A 1 92 ? 4.460 10.085 0.007 1.00 98.00 92 HIS A C 1
ATOM 681 O O . HIS A 1 92 ? 4.023 8.967 0.304 1.00 98.00 92 HIS A O 1
ATOM 687 N N . PRO A 1 93 ? 5.696 10.471 0.382 1.00 97.75 93 PRO A N 1
ATOM 688 C CA . PRO A 1 93 ? 6.704 9.551 0.929 1.00 97.75 93 PRO A CA 1
ATOM 689 C C . PRO A 1 93 ? 6.321 8.940 2.279 1.00 97.75 93 PRO A C 1
ATOM 691 O O . PRO A 1 93 ? 6.766 7.844 2.610 1.00 97.75 93 PRO A O 1
ATOM 694 N N . ASP A 1 94 ? 5.459 9.617 3.037 1.00 98.06 94 ASP A N 1
ATOM 695 C CA . ASP A 1 94 ? 4.963 9.132 4.326 1.00 98.06 94 ASP A CA 1
ATOM 696 C C . ASP A 1 94 ? 3.693 8.280 4.198 1.00 98.06 94 ASP A C 1
ATOM 698 O O . ASP A 1 94 ? 3.194 7.792 5.208 1.00 98.06 94 ASP A O 1
ATOM 702 N N . ARG A 1 95 ? 3.146 8.113 2.983 1.00 98.50 95 ARG A N 1
ATOM 703 C CA . ARG A 1 95 ? 1.879 7.400 2.732 1.00 98.50 95 ARG A CA 1
ATOM 704 C C . ARG A 1 95 ? 2.059 6.108 1.939 1.00 98.50 95 ARG A C 1
ATOM 706 O O . ARG A 1 95 ? 1.248 5.201 2.104 1.00 98.50 95 ARG A O 1
ATOM 713 N N . PHE A 1 96 ? 3.107 5.990 1.123 1.00 98.12 96 PHE A N 1
ATOM 714 C CA . PHE A 1 96 ? 3.322 4.804 0.291 1.00 98.12 96 PHE A CA 1
ATOM 715 C C . PHE A 1 96 ? 4.755 4.287 0.346 1.00 98.12 96 PHE A C 1
ATOM 717 O O . PHE A 1 96 ? 5.712 5.060 0.380 1.00 98.12 96 PHE A O 1
ATOM 724 N N . ALA A 1 97 ? 4.889 2.966 0.262 1.00 98.06 97 ALA A N 1
ATOM 725 C CA . ALA A 1 97 ? 6.124 2.288 -0.104 1.00 98.06 97 ALA A CA 1
ATOM 726 C C . ALA A 1 97 ? 5.857 1.397 -1.322 1.00 98.06 97 ALA A C 1
ATOM 728 O O . ALA A 1 97 ? 4.995 0.526 -1.262 1.00 98.06 97 ALA A O 1
ATOM 729 N N . VAL A 1 98 ? 6.594 1.599 -2.412 1.00 96.69 98 VAL A N 1
ATOM 730 C CA . VAL A 1 98 ? 6.502 0.781 -3.627 1.00 96.69 98 VAL A CA 1
ATOM 731 C C . VAL A 1 98 ? 7.570 -0.305 -3.564 1.00 96.69 98 VAL A C 1
ATOM 733 O O . VAL A 1 98 ? 8.768 -0.020 -3.492 1.00 96.69 98 VAL A O 1
ATOM 736 N N . P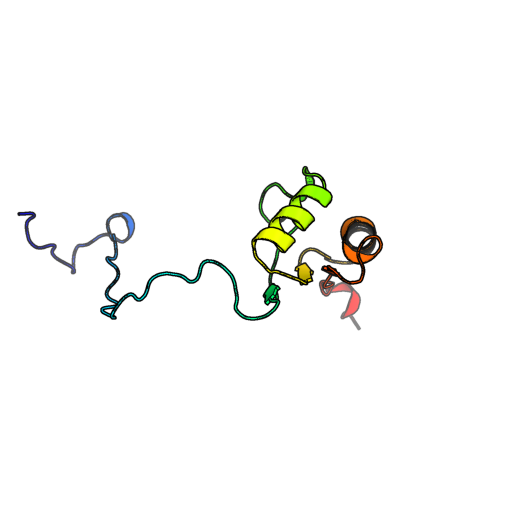HE A 1 99 ? 7.147 -1.565 -3.584 1.00 96.31 99 PHE A N 1
ATOM 737 C CA . PHE A 1 99 ? 8.050 -2.709 -3.636 1.00 96.31 99 PHE A CA 1
ATOM 738 C C . PHE A 1 99 ? 8.443 -3.011 -5.079 1.00 96.31 99 PHE A C 1
ATOM 740 O O . PHE A 1 99 ? 7.609 -3.042 -5.983 1.00 96.31 99 PHE A O 1
ATOM 747 N N . CYS A 1 100 ? 9.731 -3.274 -5.297 1.00 93.69 100 CYS A N 1
ATOM 748 C CA . CYS A 1 100 ? 10.213 -3.733 -6.589 1.00 93.69 100 CYS A CA 1
ATOM 749 C C . CYS A 1 100 ? 10.061 -5.252 -6.732 1.00 93.69 100 CYS A C 1
ATOM 751 O O . CYS A 1 100 ? 10.254 -6.029 -5.797 1.00 93.69 100 CYS A O 1
ATOM 753 N N . GLY A 1 101 ? 9.743 -5.674 -7.947 1.00 88.38 101 GLY A N 1
ATOM 754 C CA . GLY A 1 101 ? 9.904 -7.040 -8.404 1.00 88.38 101 GLY A CA 1
ATOM 755 C C . GLY A 1 101 ? 11.359 -7.342 -8.755 1.00 88.38 101 GLY A C 1
ATOM 756 O O . GLY A 1 101 ? 12.148 -6.475 -9.139 1.00 88.38 101 GLY A O 1
ATOM 757 N N . LEU A 1 102 ? 11.700 -8.620 -8.666 1.00 85.06 102 LEU A N 1
ATOM 758 C CA . LEU A 1 102 ? 12.990 -9.150 -9.076 1.00 85.06 102 LEU A CA 1
ATOM 759 C C . LEU A 1 102 ? 12.906 -9.578 -10.549 1.00 85.06 102 LEU A C 1
ATOM 761 O O . LEU A 1 102 ? 12.057 -10.392 -10.902 1.00 85.06 102 LEU A O 1
ATOM 765 N N . ALA A 1 103 ? 13.759 -9.028 -11.417 1.00 77.56 103 ALA A N 1
ATOM 766 C CA . ALA A 1 103 ? 13.854 -9.470 -12.810 1.00 77.56 103 ALA A CA 1
ATOM 767 C C . ALA A 1 103 ? 14.872 -10.611 -12.928 1.00 77.56 103 ALA A C 1
ATOM 769 O O . ALA A 1 103 ? 15.973 -10.475 -12.407 1.00 77.56 103 ALA A O 1
ATOM 770 N N . GLU A 1 104 ? 14.556 -11.695 -13.649 1.00 72.19 104 GLU A N 1
ATOM 771 C CA . GLU A 1 104 ? 15.490 -12.822 -13.863 1.00 72.19 104 GLU A CA 1
ATOM 772 C C . GLU A 1 104 ? 16.840 -12.374 -14.440 1.00 72.19 104 GLU A C 1
ATOM 774 O O . GLU A 1 104 ? 17.885 -12.875 -14.032 1.00 72.19 104 GLU A O 1
ATOM 779 N N . ALA A 1 105 ? 16.834 -11.370 -15.323 1.00 75.00 105 ALA A N 1
ATOM 780 C CA . ALA A 1 105 ? 18.048 -10.766 -15.873 1.00 75.00 105 ALA A CA 1
ATOM 781 C C . ALA A 1 105 ? 18.996 -10.201 -14.795 1.00 75.00 105 ALA A C 1
ATOM 783 O O . ALA A 1 105 ? 20.193 -10.101 -15.036 1.00 75.00 105 ALA A O 1
ATOM 784 N N . ASN A 1 106 ? 18.489 -9.872 -13.601 1.00 69.00 106 ASN A N 1
ATOM 785 C CA . ASN A 1 106 ? 19.296 -9.390 -12.477 1.00 69.00 106 ASN A CA 1
ATOM 786 C C . ASN A 1 106 ? 20.023 -10.527 -11.732 1.00 69.00 106 ASN A C 1
ATOM 788 O O . ASN A 1 106 ? 20.819 -10.247 -10.839 1.00 69.00 106 ASN A O 1
ATOM 792 N N . PHE A 1 107 ? 19.734 -11.790 -12.063 1.00 76.12 107 PHE A N 1
ATOM 793 C CA . PHE A 1 107 ? 20.255 -12.980 -11.380 1.00 76.12 107 PHE A CA 1
ATOM 794 C C . PHE A 1 107 ? 20.988 -13.952 -12.316 1.00 76.12 107 PHE A C 1
ATOM 796 O O . PHE A 1 107 ? 21.489 -14.974 -11.849 1.00 76.12 107 PHE A O 1
ATOM 803 N N . ALA A 1 108 ? 21.075 -13.655 -13.615 1.00 71.75 108 ALA A N 1
ATOM 804 C CA . ALA A 1 108 ? 21.898 -14.422 -14.543 1.00 71.75 108 ALA A CA 1
ATOM 805 C C . ALA A 1 108 ? 23.379 -14.037 -14.363 1.00 71.75 108 ALA A C 1
ATOM 807 O O . ALA A 1 108 ? 23.763 -12.900 -14.637 1.00 71.75 108 ALA A O 1
ATOM 808 N N . THR A 1 109 ? 24.181 -14.979 -13.858 1.00 68.62 109 THR A N 1
ATOM 809 C CA . THR A 1 109 ? 25.647 -14.879 -13.715 1.00 68.62 109 THR A CA 1
ATOM 810 C C . THR A 1 109 ? 26.377 -15.115 -15.024 1.00 68.62 109 THR A C 1
ATOM 812 O O . THR A 1 109 ? 25.971 -16.070 -15.728 1.00 68.62 109 THR A O 1
#

Secondary structure (DSSP, 8-state):
-PPPP-GGG--GGG--PPP----------SS-SS-EEEEEE--STTSSSGGGS-HHHHHHHHHHHTEEEEEE-TT-STHHHHHHIIIIITT-TTTEEEPPPPPGGGT--

Radius of gyration: 21.09 Å; chains: 1; bounding box: 63×51×36 Å

Sequence (109 aa):
MSEPVDLDRLLLRDFAPEPALRVAHAGAPAAPRFPAIDAHNHLGGASGDWPGRPVAELLALMDEAGVERIVDLDGRFGDALAAEIARLQAPHPDRFAVFCGLAEANFAT

pLDDT: mean 89.44, std 9.7, range [43.78, 98.5]

Foldseek 3Di:
DDDDDDPVPQDPVNDDDDDPDDDPDPDDDQEDPAQDEAEDDACDPVDDDNVVDQVVVVVVVCVSRSHFAYEHAQLEDDPSVVVVCVRPCVVPVRHYDYDYDDDVVVVDD